Protein AF-A0A7Z9WWV1-F1 (afdb_monomer_lite)

pLDDT: mean 83.12, std 14.83, range [37.84, 98.44]

Secondary structure (DSSP, 8-state):
--------HHHHHHHHHHHHHHHHTSPPPP--PPPP----TT-------GGG-----HHHHHHHHHTTPPPPSS--

Sequence (76 aa):
MKINKKINRRSFLKGGLATTAAAAVLKNKDSQAAGSFEGYPDGMGVLVDLTRCVGCRSCEAACNKEQNLPEPAKPF

Radius of gyration: 33.53 Å; chains: 1; bounding box: 40×69×74 Å

Structure (mmCIF, N/CA/C/O backbone):
data_AF-A0A7Z9WWV1-F1
#
_entry.id   AF-A0A7Z9WWV1-F1
#
loop_
_atom_site.group_PDB
_atom_site.id
_atom_site.type_symbol
_atom_site.label_atom_id
_atom_site.label_alt_id
_atom_site.label_comp_id
_atom_site.label_asym_id
_atom_site.label_entity_id
_atom_site.label_seq_id
_atom_site.pdbx_PDB_ins_code
_atom_site.Cartn_x
_atom_site.Cartn_y
_atom_site.Cartn_z
_atom_site.occupancy
_atom_site.B_iso_or_equiv
_atom_site.auth_seq_id
_atom_site.auth_comp_id
_atom_site.auth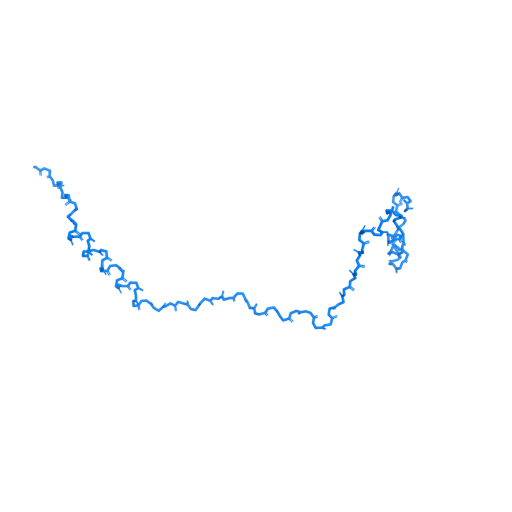_asym_id
_atom_site.auth_atom_id
_atom_site.pdbx_PDB_model_num
ATOM 1 N N . MET A 1 1 ? 16.891 56.436 -48.326 1.00 37.84 1 MET A N 1
ATOM 2 C CA . MET A 1 1 ? 15.696 55.662 -48.732 1.00 37.84 1 MET A CA 1
ATOM 3 C C . MET A 1 1 ? 15.772 54.276 -48.104 1.00 37.84 1 MET A C 1
ATOM 5 O O . MET A 1 1 ? 16.839 53.680 -48.098 1.00 37.84 1 MET A O 1
ATOM 9 N N . LYS A 1 2 ? 14.674 53.844 -47.481 1.00 44.06 2 LYS A N 1
ATOM 10 C CA . LYS A 1 2 ? 14.552 52.706 -46.556 1.00 44.06 2 LYS A CA 1
ATOM 11 C C . LYS A 1 2 ? 14.926 51.367 -47.211 1.00 44.06 2 LYS A C 1
ATOM 13 O O . LYS A 1 2 ? 14.333 51.008 -48.226 1.00 44.06 2 LYS A O 1
ATOM 18 N N . ILE A 1 3 ? 15.821 50.590 -46.597 1.00 54.25 3 ILE A N 1
ATOM 19 C CA . ILE A 1 3 ? 16.036 49.185 -46.975 1.00 54.25 3 ILE A CA 1
ATOM 20 C C . ILE A 1 3 ? 14.913 48.360 -46.340 1.00 54.25 3 ILE A C 1
ATOM 22 O O . ILE A 1 3 ? 15.078 47.776 -45.277 1.00 54.25 3 ILE A O 1
ATOM 26 N N . ASN A 1 4 ? 13.743 48.331 -46.978 1.00 56.53 4 ASN A N 1
ATOM 27 C CA . ASN A 1 4 ? 12.697 47.376 -46.623 1.00 56.53 4 ASN A CA 1
ATOM 28 C C . ASN A 1 4 ? 12.826 46.154 -47.537 1.00 56.53 4 ASN A C 1
ATOM 30 O O . ASN A 1 4 ? 12.130 46.028 -48.547 1.00 56.53 4 ASN A O 1
ATOM 34 N N . LYS A 1 5 ? 13.785 45.274 -47.234 1.00 59.25 5 LYS A N 1
ATOM 35 C CA . LYS A 1 5 ? 1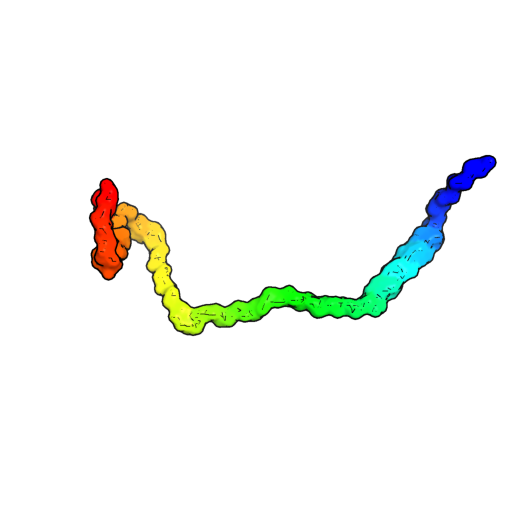4.000 44.050 -48.012 1.00 59.25 5 LYS A CA 1
ATOM 36 C C . LYS A 1 5 ? 12.959 43.018 -47.572 1.00 59.25 5 LYS A C 1
ATOM 38 O O . LYS A 1 5 ? 13.237 42.175 -46.727 1.00 59.25 5 LYS A O 1
ATOM 43 N N . LYS A 1 6 ? 11.735 43.118 -48.115 1.00 60.16 6 LYS A N 1
ATOM 44 C CA . LYS A 1 6 ? 10.693 42.088 -47.952 1.00 60.16 6 LYS A CA 1
ATOM 45 C C . LYS A 1 6 ? 11.314 40.732 -48.284 1.00 60.16 6 LYS A C 1
ATOM 47 O O . LYS A 1 6 ? 11.801 40.531 -49.398 1.00 60.16 6 LYS A O 1
ATOM 52 N N . ILE A 1 7 ? 11.327 39.825 -47.313 1.00 68.56 7 ILE A N 1
ATOM 53 C CA . ILE A 1 7 ? 11.822 38.461 -47.489 1.00 68.56 7 ILE A CA 1
ATOM 54 C C . ILE A 1 7 ? 11.041 37.829 -48.652 1.00 68.56 7 ILE A C 1
ATOM 56 O O . ILE A 1 7 ? 9.824 37.675 -48.594 1.00 68.56 7 ILE A O 1
ATOM 60 N N . ASN A 1 8 ? 11.733 37.519 -49.751 1.00 74.56 8 ASN A N 1
ATOM 61 C CA . ASN A 1 8 ? 11.144 36.878 -50.926 1.00 74.56 8 ASN A CA 1
ATOM 62 C 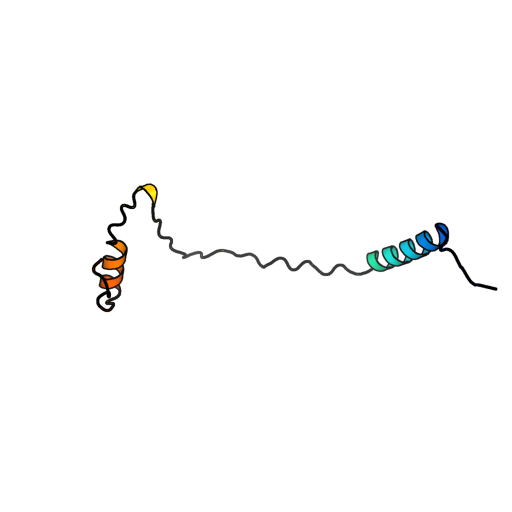C . ASN A 1 8 ? 11.017 35.371 -50.659 1.00 74.56 8 ASN A C 1
ATOM 64 O O . ASN A 1 8 ? 11.965 34.768 -50.156 1.00 74.56 8 ASN A O 1
ATOM 68 N N . ARG A 1 9 ? 9.901 34.743 -51.064 1.00 77.00 9 ARG A N 1
ATOM 69 C CA . ARG A 1 9 ? 9.666 33.287 -50.966 1.00 77.00 9 ARG A CA 1
ATOM 70 C C . ARG A 1 9 ? 10.869 32.453 -51.411 1.00 77.00 9 ARG A C 1
ATOM 72 O O . ARG A 1 9 ? 11.204 31.466 -50.777 1.00 77.00 9 ARG A O 1
ATOM 79 N N . ARG A 1 10 ? 11.577 32.883 -52.463 1.00 77.81 10 ARG A N 1
ATOM 80 C CA . ARG A 1 10 ? 12.768 32.179 -52.970 1.00 77.81 10 ARG A CA 1
ATOM 81 C C . ARG A 1 10 ? 13.956 32.268 -52.011 1.00 77.81 10 ARG A C 1
ATOM 83 O O . ARG A 1 10 ? 14.685 31.296 -51.866 1.00 77.81 10 ARG A O 1
ATOM 90 N N . SER A 1 11 ? 14.153 33.415 -51.366 1.00 70.81 11 SER A N 1
ATOM 91 C CA . SER A 1 11 ? 15.212 33.612 -50.370 1.00 70.81 11 SER A CA 1
ATOM 92 C C . SER A 1 11 ? 14.888 32.895 -49.061 1.00 70.81 11 SER A C 1
ATOM 94 O O . SER A 1 11 ? 15.786 32.327 -48.453 1.00 70.81 11 SER A O 1
ATOM 96 N N . PHE A 1 12 ? 13.609 32.859 -48.677 1.00 75.50 12 PHE A N 1
ATOM 97 C CA . PHE A 1 12 ? 13.128 32.083 -47.536 1.00 75.50 12 PHE A CA 1
ATOM 98 C C . PHE A 1 12 ? 13.324 30.577 -47.751 1.00 75.50 12 PHE A C 1
ATOM 100 O O . PHE A 1 12 ? 13.923 29.920 -46.911 1.00 75.50 12 PHE A O 1
ATOM 107 N N . LEU A 1 13 ? 12.912 30.045 -48.909 1.00 79.50 13 LEU A N 1
ATOM 108 C CA . LEU A 1 13 ? 13.077 28.625 -49.235 1.00 79.50 13 LEU A CA 1
ATOM 109 C C . LEU A 1 13 ? 14.549 28.226 -49.357 1.00 79.50 13 LEU A C 1
ATOM 111 O O . LEU A 1 13 ? 14.927 27.175 -48.860 1.00 79.50 13 LEU A O 1
ATOM 115 N N . LYS A 1 14 ? 15.403 29.065 -49.957 1.00 73.38 14 LYS A N 1
ATOM 116 C CA . LYS A 1 14 ? 16.852 28.803 -50.003 1.00 73.38 14 LYS A CA 1
ATOM 117 C C . LYS A 1 14 ? 17.487 28.799 -48.610 1.00 73.38 14 LYS A C 1
ATOM 119 O O . LYS A 1 14 ? 18.325 27.947 -48.345 1.00 73.38 14 LYS A O 1
ATOM 124 N N . GLY A 1 15 ? 17.079 29.718 -47.733 1.00 74.50 15 GLY A N 1
ATOM 125 C CA . GLY A 1 15 ? 17.534 29.743 -46.343 1.00 74.50 15 GLY A CA 1
ATOM 126 C C . GLY A 1 15 ? 17.064 28.517 -45.558 1.00 74.50 15 GLY A C 1
ATOM 127 O O . GLY A 1 15 ? 17.878 27.860 -44.924 1.00 74.50 15 GLY A O 1
ATOM 128 N N . GLY A 1 16 ? 15.779 28.167 -45.668 1.00 71.81 16 GLY A N 1
ATOM 129 C CA . GLY A 1 16 ? 15.188 27.011 -44.989 1.00 71.81 16 GLY A CA 1
ATOM 130 C C . GLY A 1 16 ? 15.729 25.665 -45.478 1.00 71.81 16 GLY A C 1
ATOM 131 O O . GLY A 1 16 ? 16.010 24.794 -44.667 1.00 71.81 16 GLY A O 1
ATOM 132 N N . LEU A 1 17 ? 15.949 25.504 -46.789 1.00 69.38 17 LEU A N 1
ATOM 133 C CA . LEU A 1 17 ? 16.553 24.290 -47.353 1.00 69.38 17 LEU A CA 1
ATOM 134 C C . LEU A 1 17 ? 17.999 24.102 -46.882 1.00 69.38 17 LEU A C 1
ATOM 136 O O . LEU A 1 17 ? 18.404 22.979 -46.589 1.00 69.38 17 LEU A O 1
ATOM 140 N N . ALA A 1 18 ? 18.768 25.191 -46.782 1.00 66.06 18 ALA A N 1
ATOM 141 C CA . ALA A 1 18 ? 20.138 25.138 -46.285 1.00 66.06 18 ALA A CA 1
ATOM 142 C C . ALA A 1 18 ? 20.196 24.731 -44.801 1.00 66.06 18 ALA A C 1
ATOM 144 O O . ALA A 1 18 ? 21.054 23.935 -44.423 1.00 66.06 18 ALA A O 1
ATOM 145 N N . THR A 1 19 ? 19.266 25.212 -43.967 1.00 62.09 19 THR A N 1
ATOM 146 C CA . THR A 1 19 ? 19.228 24.854 -42.541 1.00 62.09 19 THR A CA 1
ATOM 147 C C . THR A 1 19 ? 18.742 23.424 -42.303 1.00 62.09 19 THR A C 1
ATOM 149 O O . THR A 1 19 ? 19.314 22.729 -41.465 1.00 62.09 19 THR A O 1
ATOM 152 N N . THR A 1 20 ? 17.754 22.931 -43.059 1.00 61.94 20 THR A N 1
ATOM 153 C CA . THR A 1 20 ? 17.304 21.531 -42.947 1.00 61.94 20 THR A CA 1
ATOM 154 C C . THR A 1 20 ? 18.333 20.537 -43.480 1.00 61.94 20 THR A C 1
ATOM 156 O O . THR A 1 20 ? 18.522 19.482 -42.882 1.00 61.94 20 THR A O 1
ATOM 159 N N . ALA A 1 21 ? 19.036 20.870 -44.569 1.00 67.19 21 ALA A N 1
ATOM 160 C CA . ALA A 1 21 ? 20.083 20.008 -45.115 1.00 67.19 21 ALA A CA 1
ATOM 161 C C . ALA A 1 21 ? 21.268 19.873 -44.146 1.00 67.19 21 ALA A C 1
ATOM 163 O O . ALA A 1 21 ? 21.790 18.777 -43.969 1.00 67.19 21 ALA A O 1
ATOM 164 N N . ALA A 1 22 ? 21.646 20.964 -43.469 1.00 67.31 22 ALA A N 1
ATOM 165 C CA . ALA A 1 22 ? 22.684 20.940 -42.442 1.00 67.31 22 ALA A CA 1
ATOM 166 C C . ALA A 1 22 ? 22.283 20.103 -41.213 1.00 67.31 22 ALA A C 1
ATOM 168 O O . ALA A 1 22 ? 23.125 19.414 -40.648 1.00 67.31 22 ALA A O 1
ATOM 169 N N . ALA A 1 23 ? 21.006 20.112 -40.819 1.00 68.31 23 ALA A N 1
ATOM 170 C CA . ALA A 1 23 ? 20.518 19.274 -39.724 1.00 68.31 23 ALA A CA 1
ATOM 171 C C . ALA A 1 23 ? 20.480 17.777 -40.092 1.00 68.31 23 ALA A C 1
ATOM 173 O O . ALA A 1 23 ? 20.737 16.938 -39.237 1.00 68.31 23 ALA A O 1
ATOM 174 N N . ALA A 1 24 ? 20.221 17.437 -41.361 1.00 68.69 24 ALA A N 1
ATOM 175 C CA . ALA A 1 24 ? 20.152 16.050 -41.831 1.00 68.69 24 ALA A CA 1
ATOM 176 C C . ALA A 1 24 ? 21.513 15.324 -41.865 1.00 68.69 24 ALA A C 1
ATOM 178 O O . ALA A 1 24 ? 21.545 14.096 -41.862 1.00 68.69 24 ALA A O 1
ATOM 179 N N . VAL A 1 25 ? 22.632 16.061 -41.891 1.00 73.00 25 VAL A N 1
ATOM 180 C CA . VAL A 1 25 ? 23.994 15.494 -41.797 1.00 73.00 25 VAL A CA 1
ATOM 181 C C . VAL A 1 25 ? 24.518 15.406 -40.361 1.00 73.00 25 VAL A C 1
ATOM 183 O O . VAL A 1 25 ? 25.591 14.841 -40.135 1.00 73.00 25 VAL A O 1
ATOM 186 N N . LEU A 1 26 ? 23.781 15.922 -39.372 1.00 75.44 26 LEU A N 1
ATOM 187 C CA . LEU A 1 26 ? 24.111 15.687 -37.971 1.00 75.44 26 LEU A CA 1
ATOM 188 C C . LEU A 1 26 ? 23.778 14.233 -37.627 1.00 75.44 26 LEU A C 1
ATOM 190 O O . LEU A 1 26 ? 22.675 13.754 -37.886 1.00 75.44 26 LEU A O 1
ATOM 194 N N . LYS A 1 27 ? 24.735 13.517 -37.027 1.00 76.62 27 LYS A N 1
ATOM 195 C CA . LYS A 1 27 ? 24.472 12.186 -36.471 1.00 76.62 27 LYS A CA 1
ATOM 196 C C . LYS A 1 27 ? 23.382 12.317 -35.408 1.00 76.62 27 LYS A C 1
ATOM 198 O O . LYS A 1 27 ? 23.576 13.027 -34.420 1.00 76.62 27 LYS A O 1
ATOM 203 N N . ASN A 1 28 ? 22.262 11.623 -35.600 1.00 74.56 28 ASN A N 1
ATOM 204 C CA . ASN A 1 28 ? 21.282 11.432 -34.538 1.00 74.56 28 ASN A CA 1
ATOM 205 C C . ASN A 1 28 ? 22.001 10.790 -33.344 1.00 74.56 28 ASN A C 1
ATOM 207 O O . ASN A 1 28 ? 22.702 9.793 -33.513 1.00 74.56 28 ASN A O 1
ATOM 211 N N . LYS A 1 29 ? 21.874 11.381 -32.153 1.00 74.62 29 LYS A N 1
ATOM 212 C CA . LYS A 1 29 ? 22.245 10.675 -30.924 1.00 74.62 29 LYS A CA 1
ATOM 213 C C . LYS A 1 29 ? 21.244 9.546 -30.727 1.00 74.62 29 LYS A C 1
ATOM 215 O O . LYS A 1 29 ? 20.047 9.769 -30.911 1.00 74.62 29 LYS A O 1
ATOM 220 N N . ASP A 1 30 ? 21.737 8.377 -30.337 1.00 76.44 30 ASP A N 1
ATOM 221 C CA . ASP A 1 30 ? 20.876 7.271 -29.943 1.00 76.44 30 ASP A CA 1
ATOM 222 C C . ASP A 1 30 ? 19.900 7.758 -28.869 1.00 76.44 30 ASP A C 1
ATOM 224 O O . ASP A 1 30 ? 20.282 8.417 -27.893 1.00 76.44 30 ASP A O 1
ATOM 228 N N . SER A 1 31 ? 18.617 7.481 -29.077 1.00 72.88 31 SER A N 1
ATOM 229 C CA . SER A 1 31 ? 17.596 7.708 -28.066 1.00 72.88 31 SER A CA 1
ATOM 230 C C . SER A 1 31 ? 17.899 6.806 -26.875 1.00 72.88 31 SER A C 1
ATOM 232 O O . SER A 1 31 ? 17.812 5.585 -26.983 1.00 72.88 31 SER A O 1
ATOM 234 N N . GLN A 1 32 ? 18.246 7.417 -25.742 1.00 74.38 32 GLN A N 1
ATOM 235 C CA . GLN A 1 32 ? 18.323 6.750 -24.447 1.00 74.38 32 GLN A CA 1
ATOM 236 C C . GLN A 1 32 ? 16.898 6.350 -24.054 1.00 74.38 32 GLN A C 1
ATOM 238 O O . GLN A 1 32 ? 16.162 7.133 -23.453 1.00 74.38 32 GLN A O 1
ATOM 243 N N . ALA A 1 33 ? 16.475 5.155 -24.462 1.00 76.50 33 ALA A N 1
ATOM 244 C CA . ALA A 1 33 ? 15.328 4.528 -23.834 1.00 76.50 33 ALA A CA 1
ATOM 245 C C . ALA A 1 33 ? 15.661 4.354 -22.347 1.00 76.50 33 ALA A C 1
ATOM 247 O O . ALA A 1 33 ? 16.799 4.022 -22.001 1.00 76.50 33 ALA A O 1
ATOM 248 N N . ALA A 1 34 ? 14.686 4.589 -21.467 1.00 77.19 34 ALA A N 1
ATOM 249 C CA . ALA A 1 34 ? 14.816 4.122 -20.094 1.00 77.19 34 ALA A CA 1
ATOM 250 C C . ALA A 1 34 ? 15.171 2.627 -20.158 1.00 77.19 34 ALA A C 1
ATOM 252 O O . ALA A 1 34 ? 14.554 1.896 -20.937 1.00 77.19 34 ALA A O 1
ATOM 253 N N . GLY A 1 35 ? 16.217 2.210 -19.438 1.00 75.81 35 GLY A N 1
ATOM 254 C CA . GLY A 1 35 ? 16.706 0.831 -19.482 1.00 75.81 35 GLY A CA 1
ATOM 255 C C . GLY A 1 35 ? 15.582 -0.185 -19.260 1.00 75.81 35 GLY A C 1
ATOM 256 O O . GLY A 1 35 ? 14.539 0.139 -18.688 1.00 75.81 35 GLY A O 1
ATOM 257 N N . SER A 1 36 ? 15.778 -1.419 -19.723 1.00 80.31 36 SER A N 1
ATOM 258 C CA . SER A 1 36 ? 14.807 -2.489 -19.501 1.00 80.31 36 SER A CA 1
ATOM 259 C C . SER A 1 36 ? 14.628 -2.729 -18.002 1.00 80.31 36 SER A C 1
ATOM 261 O O . SER A 1 36 ? 15.569 -3.098 -17.303 1.00 80.31 36 SER A O 1
ATOM 263 N N . PHE A 1 37 ? 13.413 -2.510 -17.498 1.00 86.00 37 PHE A N 1
ATOM 264 C CA . PHE A 1 37 ? 13.030 -2.968 -16.170 1.00 86.00 37 PHE A CA 1
ATOM 265 C C . PHE A 1 37 ? 12.668 -4.448 -16.271 1.00 86.00 37 PHE A C 1
ATOM 267 O O . PHE A 1 37 ? 11.622 -4.808 -16.804 1.00 86.00 37 PHE A O 1
ATOM 274 N N . GLU A 1 38 ? 13.560 -5.300 -15.781 1.00 87.06 38 GLU A N 1
ATOM 275 C CA . GLU A 1 38 ? 13.407 -6.760 -15.816 1.00 87.06 38 GLU A CA 1
ATOM 276 C C . GLU A 1 38 ? 12.472 -7.283 -14.712 1.00 87.06 38 GLU A C 1
ATOM 278 O O . GLU A 1 38 ? 12.160 -8.471 -14.667 1.00 87.06 38 GLU A O 1
ATOM 283 N N . GLY A 1 39 ? 11.968 -6.393 -13.850 1.00 88.81 39 GLY A N 1
ATOM 284 C CA . GLY A 1 39 ? 11.085 -6.746 -12.747 1.00 88.81 39 GLY A CA 1
ATOM 285 C C . GLY A 1 39 ? 11.832 -7.141 -11.476 1.00 88.81 39 GLY A C 1
ATOM 286 O O . GLY A 1 39 ? 13.026 -6.896 -11.316 1.00 88.81 39 GLY A O 1
ATOM 287 N N . TYR A 1 40 ? 11.089 -7.750 -10.555 1.00 90.75 40 TYR A N 1
ATOM 288 C CA . TYR A 1 40 ? 11.621 -8.355 -9.339 1.00 90.75 40 TYR A CA 1
ATOM 289 C C . TYR A 1 40 ? 11.433 -9.874 -9.462 1.00 90.75 40 TYR A C 1
ATOM 291 O O . TYR A 1 40 ? 10.311 -10.334 -9.247 1.00 90.75 40 TYR A O 1
ATOM 299 N N . PRO A 1 41 ? 12.468 -10.652 -9.839 1.00 91.06 41 PRO A N 1
ATOM 300 C CA . PRO A 1 41 ? 12.324 -12.091 -10.090 1.00 91.06 41 PRO A CA 1
ATOM 301 C C . PRO A 1 41 ? 11.833 -12.860 -8.856 1.00 91.06 41 PRO A C 1
ATOM 303 O O . PRO A 1 41 ? 11.046 -13.791 -8.995 1.00 91.06 41 PRO A O 1
ATOM 306 N N . ASP A 1 42 ? 12.207 -12.394 -7.661 1.00 94.19 42 ASP A N 1
ATOM 307 C CA . ASP A 1 42 ? 11.766 -12.937 -6.369 1.00 94.19 42 ASP A CA 1
ATOM 308 C C . ASP A 1 42 ? 10.722 -12.037 -5.674 1.00 94.19 42 ASP A C 1
ATOM 310 O O . ASP A 1 42 ? 10.520 -12.098 -4.460 1.00 94.19 42 ASP A O 1
ATOM 314 N N . GLY A 1 43 ? 10.087 -11.131 -6.423 1.00 91.19 43 GLY A N 1
ATOM 315 C CA . GLY A 1 43 ? 9.106 -10.196 -5.886 1.00 91.19 43 GLY A CA 1
ATOM 316 C C . GLY A 1 43 ? 7.845 -10.912 -5.407 1.00 91.19 43 GLY A C 1
ATOM 317 O O . GLY A 1 43 ? 7.172 -11.592 -6.179 1.00 91.19 43 GLY A O 1
ATOM 318 N N . MET A 1 44 ? 7.484 -10.706 -4.142 1.00 95.12 44 MET A N 1
ATOM 319 C CA . MET A 1 44 ? 6.226 -11.197 -3.580 1.00 95.12 44 MET A CA 1
ATOM 320 C C . MET A 1 44 ? 5.138 -10.125 -3.666 1.00 95.12 44 MET A C 1
ATOM 322 O O . MET A 1 44 ? 5.403 -8.933 -3.509 1.00 95.12 44 MET A O 1
ATOM 326 N N . GLY A 1 45 ? 3.898 -10.560 -3.888 1.00 93.25 45 GLY A N 1
ATOM 327 C CA . GLY A 1 45 ? 2.721 -9.697 -3.922 1.00 93.25 45 GLY A CA 1
ATOM 328 C C . GLY A 1 45 ? 1.697 -10.101 -2.867 1.00 93.25 45 GLY A C 1
ATOM 329 O O . GLY A 1 45 ? 1.554 -11.278 -2.543 1.00 93.25 45 GLY A O 1
ATOM 330 N N . VAL A 1 46 ? 0.955 -9.119 -2.356 1.00 94.62 46 VAL A N 1
ATOM 331 C CA . VAL A 1 46 ? -0.207 -9.341 -1.489 1.00 94.62 46 VAL A CA 1
ATOM 332 C C . VAL A 1 46 ? -1.432 -8.776 -2.197 1.00 94.62 46 VAL A C 1
ATOM 334 O O . VAL A 1 46 ? -1.469 -7.591 -2.525 1.00 94.62 46 VAL A O 1
ATOM 337 N N . LEU A 1 47 ? -2.434 -9.620 -2.441 1.00 96.69 47 LEU A N 1
ATOM 338 C CA . LEU A 1 47 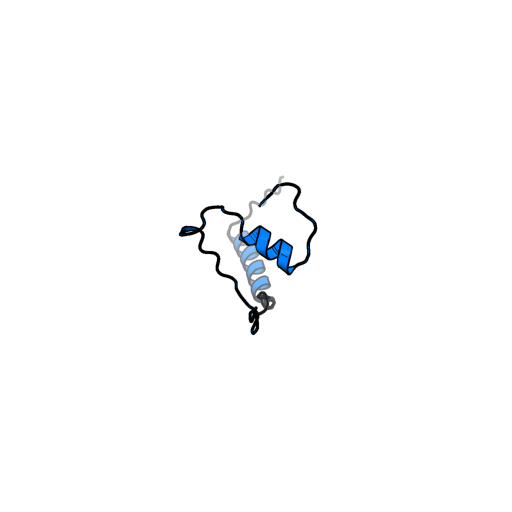? -3.709 -9.193 -3.010 1.00 96.69 47 LEU A CA 1
ATOM 339 C C . LEU A 1 47 ? -4.672 -8.792 -1.889 1.00 96.69 47 LEU A C 1
ATOM 341 O O . LEU A 1 47 ? -4.971 -9.596 -1.007 1.00 96.69 47 LEU A O 1
ATOM 345 N N . VAL A 1 48 ? -5.204 -7.573 -1.965 1.00 97.12 48 VAL A N 1
ATOM 346 C CA . VAL A 1 48 ? -6.278 -7.091 -1.088 1.00 97.12 48 VAL A CA 1
ATOM 347 C C . VAL A 1 48 ? -7.537 -6.886 -1.927 1.00 97.12 48 VAL A C 1
ATOM 349 O O . VAL A 1 48 ? -7.643 -5.917 -2.675 1.00 97.12 48 VAL A O 1
ATOM 352 N N . ASP A 1 49 ? -8.495 -7.806 -1.812 1.00 97.94 49 ASP A N 1
ATOM 353 C CA . ASP A 1 49 ? -9.789 -7.692 -2.491 1.00 97.94 49 ASP A CA 1
ATOM 354 C C . ASP A 1 49 ? -10.718 -6.737 -1.728 1.00 97.94 49 ASP A C 1
ATOM 356 O O . ASP A 1 49 ? -11.351 -7.094 -0.730 1.00 97.94 49 ASP A O 1
ATOM 360 N N . LEU A 1 50 ? -10.807 -5.502 -2.220 1.00 97.88 50 LEU A N 1
ATOM 361 C CA . LEU A 1 50 ? -11.623 -4.457 -1.608 1.00 97.88 50 LEU A CA 1
ATOM 362 C C . LEU A 1 50 ? -13.131 -4.700 -1.746 1.00 97.88 50 LEU A C 1
ATOM 364 O O . LEU A 1 50 ? -13.888 -4.139 -0.961 1.00 97.88 50 LEU A O 1
ATOM 368 N N . THR A 1 51 ? -13.584 -5.568 -2.657 1.00 98.19 51 THR A N 1
ATOM 369 C CA . THR A 1 51 ? -15.015 -5.907 -2.773 1.00 98.19 51 THR A CA 1
ATOM 370 C C . THR A 1 51 ? -15.515 -6.733 -1.585 1.00 98.19 51 THR A C 1
ATOM 372 O O . THR A 1 51 ? -16.708 -6.749 -1.290 1.00 98.19 51 THR A O 1
ATOM 375 N N . ARG A 1 52 ? -14.592 -7.388 -0.870 1.00 97.25 52 ARG A N 1
ATOM 376 C CA . ARG A 1 52 ? -14.851 -8.188 0.336 1.00 97.25 52 ARG A CA 1
ATOM 377 C C . ARG A 1 52 ? -14.434 -7.473 1.621 1.00 97.25 52 ARG A C 1
ATOM 379 O O . ARG A 1 52 ? -14.636 -8.008 2.711 1.00 97.25 52 ARG A O 1
ATOM 386 N N . CYS A 1 53 ? -13.817 -6.298 1.511 1.00 97.69 53 CYS A N 1
ATOM 387 C CA . CYS A 1 53 ? -13.355 -5.537 2.661 1.00 97.69 53 CYS A CA 1
ATOM 388 C C . CYS A 1 53 ? -14.547 -4.911 3.394 1.00 97.69 53 CYS A C 1
ATOM 390 O O . CYS A 1 53 ? -15.302 -4.133 2.819 1.00 97.69 53 CYS A O 1
ATOM 392 N N . VAL A 1 54 ? -14.684 -5.219 4.685 1.00 98.12 54 VAL A N 1
ATOM 393 C CA . VAL A 1 54 ? -15.752 -4.683 5.551 1.00 98.12 54 VAL A CA 1
ATOM 394 C C . VAL A 1 54 ? -15.257 -3.608 6.524 1.00 98.12 54 VAL A C 1
ATOM 396 O O . VAL A 1 54 ? -15.993 -3.190 7.408 1.00 98.12 54 VAL A O 1
ATOM 399 N N . GLY A 1 55 ? -13.995 -3.183 6.405 1.00 96.88 55 GLY A N 1
ATOM 400 C CA . GLY A 1 55 ? -13.420 -2.158 7.280 1.00 96.88 55 GLY A CA 1
ATOM 401 C C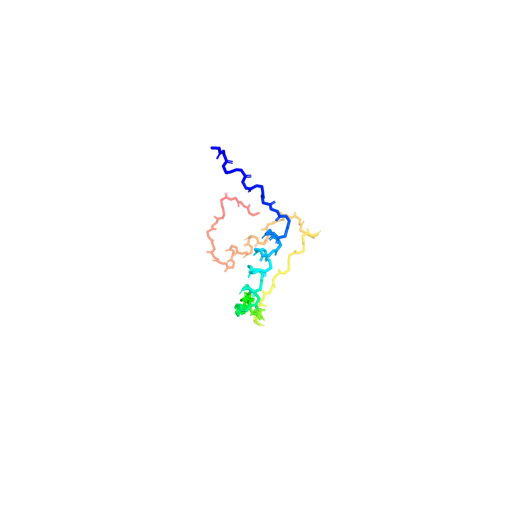 . GLY A 1 55 ? -13.223 -2.597 8.735 1.00 96.88 55 GLY A C 1
ATOM 402 O O . GLY A 1 55 ? -13.224 -1.755 9.622 1.00 96.88 55 GLY A O 1
ATOM 403 N N . CYS A 1 56 ? -13.041 -3.896 9.000 1.00 97.06 56 CYS A N 1
ATOM 404 C CA . CYS A 1 56 ? -12.867 -4.423 10.362 1.00 97.06 56 CYS A CA 1
ATOM 405 C C . CYS A 1 56 ? -11.481 -4.175 10.978 1.00 97.06 56 CYS A C 1
ATOM 407 O O . CYS A 1 56 ? -11.276 -4.519 12.135 1.00 97.06 56 CYS A O 1
ATOM 409 N N . ARG A 1 57 ? -10.518 -3.663 10.198 1.00 97.00 57 ARG A N 1
ATOM 410 C CA . ARG A 1 57 ? -9.159 -3.290 10.645 1.00 97.00 57 ARG A CA 1
ATOM 411 C C . ARG A 1 57 ? -8.348 -4.414 11.307 1.00 97.00 57 ARG A C 1
ATOM 413 O O . ARG A 1 57 ? -7.300 -4.172 11.899 1.00 97.00 57 ARG A O 1
ATOM 420 N N . SER A 1 58 ? -8.742 -5.671 11.106 1.00 97.06 58 SER A N 1
ATOM 421 C CA . SER A 1 58 ? -7.978 -6.838 11.568 1.00 97.06 58 SER A CA 1
ATOM 422 C C . SER A 1 58 ? -6.600 -6.948 10.908 1.00 97.06 58 SER A C 1
ATOM 424 O O . SER A 1 58 ? -5.669 -7.474 11.513 1.00 97.06 58 SER A O 1
ATOM 426 N N . CYS A 1 59 ? -6.446 -6.418 9.691 1.00 97.19 59 CYS A N 1
ATOM 427 C CA . CYS A 1 59 ? -5.160 -6.312 9.008 1.00 97.19 59 CYS A CA 1
ATOM 428 C C . CYS A 1 59 ? -4.171 -5.405 9.758 1.00 97.19 59 CYS A C 1
ATOM 430 O O . CYS A 1 59 ? -2.991 -5.741 9.849 1.00 97.19 59 CYS A O 1
ATOM 432 N N . GLU A 1 60 ? -4.642 -4.298 10.342 1.00 97.62 60 GLU A N 1
ATOM 433 C CA . GLU A 1 60 ? -3.820 -3.414 11.176 1.00 97.62 60 GLU A CA 1
ATOM 434 C C . GLU A 1 60 ? -3.402 -4.129 12.466 1.00 97.62 60 GLU A C 1
ATOM 436 O O . GLU A 1 60 ? -2.218 -4.140 12.805 1.00 97.62 60 GLU A O 1
ATOM 441 N N . ALA A 1 61 ? -4.351 -4.792 13.138 1.00 97.81 61 ALA A N 1
ATOM 442 C CA . ALA A 1 61 ? -4.095 -5.536 14.371 1.00 97.81 61 ALA A CA 1
ATOM 443 C C . ALA A 1 61 ? -3.081 -6.675 14.172 1.00 97.81 61 ALA A C 1
ATOM 445 O O . ALA A 1 61 ? -2.161 -6.838 14.974 1.00 97.81 61 ALA A O 1
ATOM 446 N N . ALA A 1 62 ? -3.219 -7.441 13.084 1.00 97.94 62 ALA A N 1
ATOM 447 C CA . ALA A 1 62 ? -2.279 -8.502 12.736 1.00 97.94 62 ALA A CA 1
ATOM 448 C C . ALA A 1 62 ? -0.875 -7.941 12.473 1.00 97.94 62 ALA A C 1
ATOM 450 O O . ALA A 1 62 ? 0.093 -8.438 13.041 1.00 97.94 62 ALA A O 1
ATOM 451 N N . CYS A 1 63 ? -0.763 -6.869 11.680 1.00 97.81 63 CYS A N 1
ATOM 452 C CA .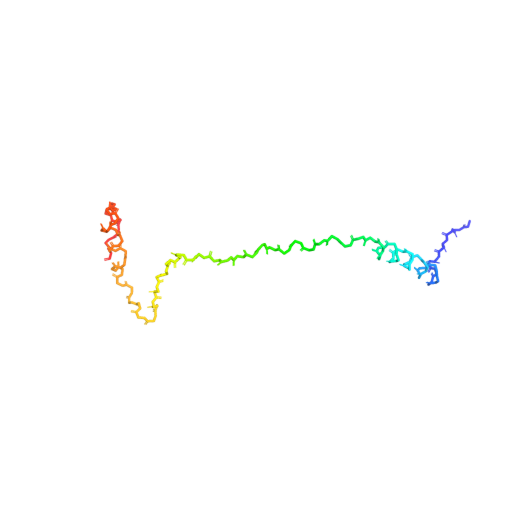 CYS A 1 63 ? 0.520 -6.218 11.416 1.00 97.81 63 CYS A CA 1
ATOM 453 C C . CYS A 1 63 ? 1.179 -5.710 12.708 1.00 97.81 63 CYS A C 1
ATOM 455 O O . CYS A 1 63 ? 2.357 -5.969 12.941 1.00 97.81 63 CYS A O 1
ATOM 457 N N . ASN A 1 64 ? 0.412 -5.043 13.578 1.00 98.44 64 ASN A N 1
ATOM 458 C CA . ASN A 1 64 ? 0.903 -4.531 14.856 1.00 98.44 64 ASN A CA 1
ATOM 459 C C . ASN A 1 64 ? 1.464 -5.652 15.745 1.00 98.44 64 ASN A C 1
ATOM 461 O O . ASN A 1 64 ? 2.572 -5.518 16.263 1.00 98.44 64 ASN A O 1
ATOM 465 N N . LYS A 1 65 ? 0.747 -6.781 15.838 1.00 97.88 65 LYS A N 1
ATOM 466 C CA . LYS A 1 65 ? 1.178 -7.964 16.588 1.00 97.88 65 LYS A CA 1
ATOM 467 C C . LYS A 1 65 ? 2.454 -8.584 16.016 1.00 97.88 65 LYS A C 1
ATOM 469 O O . LYS A 1 65 ? 3.408 -8.777 16.760 1.00 97.88 65 LYS A O 1
ATOM 474 N N . GLU A 1 66 ? 2.479 -8.896 14.720 1.00 98.44 66 GLU A N 1
ATOM 475 C CA . GLU A 1 66 ? 3.627 -9.572 14.090 1.00 98.44 66 GLU A CA 1
ATOM 476 C C . GLU A 1 66 ? 4.898 -8.719 14.146 1.00 98.44 66 GLU A C 1
ATOM 478 O O . GLU A 1 66 ? 5.999 -9.233 14.332 1.00 98.44 66 GLU A O 1
ATOM 483 N N . GLN A 1 67 ? 4.744 -7.398 14.031 1.00 98.38 67 GLN A N 1
ATOM 484 C CA . GLN A 1 67 ? 5.860 -6.456 14.069 1.00 98.38 67 GLN A CA 1
ATOM 485 C C . GLN A 1 67 ? 6.173 -5.931 15.479 1.00 98.38 67 GLN A C 1
ATOM 487 O O . GLN A 1 67 ? 7.069 -5.103 15.624 1.00 98.38 67 GLN A O 1
ATOM 492 N N . ASN A 1 68 ? 5.478 -6.418 16.516 1.00 97.81 68 ASN A N 1
ATOM 493 C CA . ASN A 1 68 ? 5.650 -6.007 17.916 1.00 97.81 68 ASN A CA 1
ATOM 494 C C . ASN A 1 68 ? 5.631 -4.477 18.100 1.00 97.81 68 ASN A C 1
ATOM 496 O O . ASN A 1 68 ? 6.482 -3.899 18.780 1.00 97.81 68 ASN A O 1
ATOM 500 N N . LEU A 1 69 ? 4.684 -3.810 17.441 1.00 97.62 69 LEU A N 1
ATOM 501 C CA . LEU A 1 69 ? 4.565 -2.355 17.474 1.00 97.62 69 LEU A CA 1
ATOM 502 C C . LEU A 1 69 ? 3.891 -1.874 18.774 1.00 97.62 69 LEU A C 1
ATOM 504 O O . LEU A 1 69 ? 3.188 -2.643 19.430 1.00 97.62 69 LEU A O 1
ATOM 508 N N . PRO A 1 70 ? 4.061 -0.590 19.149 1.00 97.38 70 PRO A N 1
ATOM 509 C CA . PRO A 1 70 ? 3.327 -0.000 20.263 1.00 97.38 70 PRO A CA 1
ATOM 510 C C . PRO A 1 70 ? 1.811 -0.063 20.064 1.00 97.38 70 PRO A C 1
ATOM 512 O O . PRO A 1 70 ? 1.312 -0.123 18.934 1.00 97.38 70 PRO A O 1
ATOM 515 N N . GLU A 1 71 ? 1.078 0.022 21.172 1.00 95.94 71 GLU A N 1
ATOM 516 C CA . GLU A 1 71 ? -0.381 0.060 21.151 1.00 95.94 71 GLU A CA 1
ATOM 517 C C . GLU A 1 71 ? -0.882 1.278 20.348 1.00 95.94 71 GLU A C 1
ATOM 519 O O . GLU A 1 71 ? -0.333 2.381 20.478 1.00 95.94 71 GLU A O 1
ATOM 524 N N . PRO A 1 72 ? -1.894 1.111 19.477 1.00 95.38 72 PRO A N 1
ATOM 525 C CA . PRO A 1 72 ? -2.395 2.213 18.671 1.00 95.38 72 PRO A CA 1
ATOM 526 C C . PRO A 1 72 ? -3.124 3.250 19.533 1.00 95.38 72 PRO A C 1
ATOM 528 O O . PRO A 1 72 ? -3.787 2.931 20.515 1.00 95.38 72 PRO A O 1
ATOM 531 N N . ALA A 1 73 ? -3.117 4.508 19.089 1.00 95.62 73 ALA A N 1
ATOM 532 C CA . ALA A 1 73 ? -3.872 5.577 19.752 1.00 95.62 73 ALA A CA 1
ATOM 533 C C . ALA A 1 73 ? -5.401 5.358 19.733 1.00 95.62 73 ALA A C 1
ATOM 535 O O . ALA A 1 73 ? -6.129 5.969 20.513 1.00 95.62 73 ALA A O 1
ATOM 536 N N . LYS A 1 74 ? -5.900 4.524 18.813 1.00 94.56 74 LYS A N 1
ATOM 537 C CA . LYS A 1 74 ? -7.302 4.106 18.727 1.00 94.56 74 LYS A CA 1
ATOM 538 C C . LYS A 1 74 ? -7.350 2.586 18.585 1.00 94.56 74 LYS A C 1
ATOM 540 O O . LYS A 1 74 ? -6.585 2.075 17.764 1.00 94.56 74 LYS A O 1
ATOM 545 N N . PRO A 1 75 ? -8.260 1.887 19.288 1.00 93.50 75 PRO A N 1
ATOM 546 C CA . PRO A 1 75 ? -8.459 0.454 19.096 1.00 93.50 75 PRO A CA 1
ATOM 547 C C . PRO A 1 75 ? -8.705 0.132 17.625 1.00 93.50 75 PRO A C 1
ATOM 549 O O . PRO A 1 75 ? -9.283 0.964 16.917 1.00 93.50 75 PRO A O 1
ATOM 552 N N . PHE A 1 76 ? -8.233 -1.029 17.174 1.00 92.81 76 PHE A N 1
ATOM 553 C CA . PHE A 1 76 ? -8.462 -1.523 15.817 1.00 92.81 76 PHE A CA 1
ATOM 554 C C . PHE A 1 76 ? -9.940 -1.844 15.596 1.00 92.81 76 PHE A C 1
ATOM 556 O O . PHE A 1 76 ? -10.520 -2.543 16.453 1.00 92.81 76 PHE A O 1
#

Foldseek 3Di:
DDPPPDCDPVNVVVVVVVVVVVVVPDDDDPPPDPDDPPDDPPDDDDDDDPVPDPPPCVVVVVVCVVVVHDDDPDDD